Protein AF-A0A075GB33-F1 (afdb_monomer_lite)

Foldseek 3Di:
DDPDPDDDPVNVVVVVVVVVVVCVVVVAPDPVCVVPVAHPVLVVLLVQLVVQLVVQCVVPVQKDAQVSSCVSCVVVVHDSVSSVVSVVVCVVVQQWDAPDPRMIGGDD

pLDDT: mean 90.35, std 6.29, range [57.22, 97.31]

Radius of gyration: 21.16 Å; chains: 1; bounding box: 48×26×61 Å

Sequence (108 aa):
MHLREVATVDDADVALAVFRHWREESGIEDESELYSGVSARVRNANAVVRQFVRDICAERDGKANLDEIYSRAASTNIPETTVDEVLSRMRMSGELFSPTNDVYSFAR

Secondary structure (DSSP, 8-state):
----SS--HHHHHHHHHHHHHHHHHTT--SHHHHHHS--HHHHHHHHHHHHHHHHHHHHTTT-EEHHHHHHHHHHTT--HHHHHHHHHHHHHTTSEEEEETTEEEE--

InterPro domains:
  IPR036388 Winged helix-like DNA-binding domain superfamily [G3DSA:1.10.10.10] (22-105)

Organism: NCBI:txid1457842

Structure (mmCIF, N/CA/C/O backbone):
data_AF-A0A075GB33-F1
#
_entry.id   AF-A0A075GB33-F1
#
loop_
_atom_site.group_PDB
_atom_site.id
_atom_site.type_symbol
_atom_site.label_atom_id
_atom_site.label_alt_id
_atom_site.label_comp_id
_atom_site.label_asym_id
_atom_site.label_entity_id
_atom_site.label_seq_id
_atom_site.pdbx_PDB_ins_code
_atom_site.Cartn_x
_atom_site.Cartn_y
_atom_site.Cartn_z
_atom_site.occupancy
_atom_site.B_iso_or_equiv
_atom_site.auth_seq_id
_atom_site.auth_comp_id
_atom_site.auth_asym_id
_atom_site.auth_atom_id
_atom_site.pdbx_PDB_model_num
ATOM 1 N N . MET A 1 1 ? 26.415 -2.398 -30.407 1.00 57.22 1 MET A N 1
ATOM 2 C CA . MET A 1 1 ? 25.604 -1.483 -31.238 1.00 57.22 1 MET A CA 1
ATOM 3 C C . MET A 1 1 ? 26.324 -1.272 -32.553 1.00 57.22 1 MET A C 1
ATOM 5 O O . MET A 1 1 ? 27.482 -0.878 -32.528 1.00 57.22 1 MET A O 1
ATOM 9 N N . HIS A 1 2 ? 25.680 -1.586 -33.673 1.00 65.50 2 HIS A N 1
ATOM 10 C CA . HIS A 1 2 ? 26.216 -1.312 -35.006 1.00 65.50 2 HIS A CA 1
ATOM 11 C C . HIS A 1 2 ? 25.482 -0.092 -35.564 1.00 65.50 2 HIS A C 1
ATOM 13 O O . HIS A 1 2 ? 24.269 0.005 -35.401 1.00 65.50 2 HIS A O 1
ATOM 19 N N . LEU A 1 3 ? 26.202 0.841 -36.190 1.00 70.69 3 LEU A N 1
ATOM 20 C CA . LEU A 1 3 ? 25.623 2.043 -36.800 1.00 70.69 3 LEU A CA 1
ATOM 21 C C . LEU A 1 3 ? 24.922 1.677 -38.117 1.00 70.69 3 LEU A C 1
ATOM 23 O O . LEU A 1 3 ? 25.449 1.913 -39.201 1.00 70.69 3 LEU A O 1
ATOM 27 N N . ARG A 1 4 ? 23.763 1.026 -38.012 1.00 80.94 4 ARG A N 1
ATOM 28 C CA . ARG A 1 4 ? 22.896 0.703 -39.148 1.00 80.94 4 ARG A CA 1
ATOM 29 C C . ARG A 1 4 ? 21.909 1.846 -39.370 1.00 80.94 4 ARG A C 1
ATOM 31 O O . ARG A 1 4 ? 21.400 2.412 -38.410 1.00 80.94 4 ARG A O 1
ATOM 38 N N . GLU A 1 5 ? 21.641 2.168 -40.632 1.00 84.50 5 GLU A N 1
ATOM 39 C CA . GLU A 1 5 ? 20.689 3.222 -41.017 1.00 84.50 5 GLU A CA 1
ATOM 40 C C . GLU A 1 5 ? 19.225 2.790 -40.812 1.00 84.50 5 GLU A C 1
ATOM 42 O O . GLU A 1 5 ? 18.371 3.612 -40.490 1.00 84.50 5 GLU A O 1
ATOM 47 N N . VAL A 1 6 ? 18.942 1.488 -40.941 1.00 89.38 6 VAL A N 1
ATOM 48 C CA . VAL A 1 6 ? 17.612 0.894 -40.745 1.00 89.38 6 VAL A CA 1
ATOM 49 C C . VAL A 1 6 ? 17.680 -0.133 -39.617 1.00 89.38 6 VAL A C 1
ATOM 51 O O . VAL A 1 6 ? 18.530 -1.024 -39.647 1.00 89.38 6 VAL A O 1
ATOM 54 N N . ALA A 1 7 ? 16.783 -0.009 -38.637 1.00 87.94 7 ALA A N 1
ATOM 55 C CA . ALA A 1 7 ? 16.666 -0.947 -37.523 1.00 87.94 7 ALA A CA 1
ATOM 56 C C . ALA A 1 7 ? 16.042 -2.277 -37.973 1.00 87.94 7 ALA A C 1
ATOM 58 O O . ALA A 1 7 ? 15.083 -2.288 -38.751 1.00 87.94 7 ALA A O 1
ATOM 59 N N . THR A 1 8 ? 16.568 -3.394 -37.469 1.00 90.75 8 THR A N 1
ATOM 60 C CA . THR A 1 8 ? 16.037 -4.740 -37.737 1.00 90.75 8 THR A CA 1
ATOM 61 C C . THR A 1 8 ? 15.242 -5.295 -36.552 1.00 90.75 8 THR A C 1
ATOM 63 O O . THR A 1 8 ? 15.245 -4.732 -35.459 1.00 90.75 8 THR A O 1
ATOM 66 N N . VAL A 1 9 ? 14.562 -6.429 -36.760 1.00 91.69 9 VAL A N 1
ATOM 67 C CA . VAL A 1 9 ? 13.890 -7.173 -35.676 1.00 91.69 9 VAL A CA 1
ATOM 68 C C . VAL A 1 9 ? 14.895 -7.576 -34.590 1.00 91.69 9 VAL A C 1
ATOM 70 O O . VAL A 1 9 ? 14.619 -7.380 -33.412 1.00 91.69 9 VAL A O 1
ATOM 73 N N . ASP A 1 10 ? 16.098 -8.009 -34.979 1.00 89.62 10 ASP A N 1
ATOM 74 C CA . ASP A 1 10 ? 17.164 -8.355 -34.029 1.00 89.62 10 ASP A CA 1
ATOM 75 C C . ASP A 1 10 ? 17.568 -7.164 -33.143 1.00 89.62 10 ASP A C 1
ATOM 77 O O . ASP A 1 10 ? 17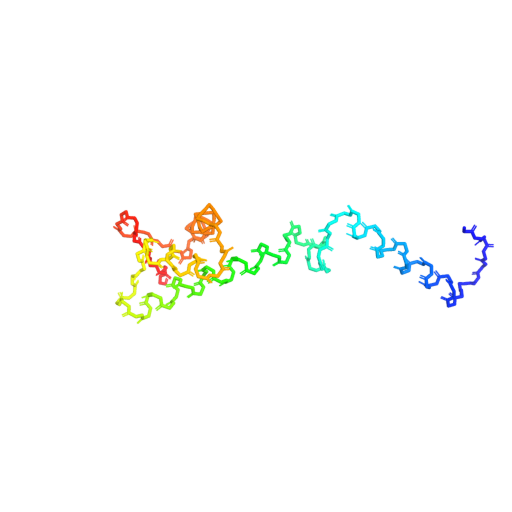.855 -7.333 -31.959 1.00 89.62 10 ASP A O 1
ATOM 81 N N . ASP A 1 11 ? 17.583 -5.942 -33.693 1.00 88.69 11 ASP A N 1
ATOM 82 C CA . ASP A 1 11 ? 17.881 -4.737 -32.911 1.00 88.69 11 ASP A CA 1
ATOM 83 C C . ASP A 1 11 ? 16.783 -4.474 -31.859 1.00 88.69 11 ASP A C 1
ATOM 85 O O . ASP A 1 11 ? 17.088 -4.048 -30.741 1.00 88.69 11 ASP A O 1
ATOM 89 N N . ALA A 1 12 ? 15.520 -4.779 -32.182 1.00 90.38 12 ALA A N 1
ATOM 90 C CA . ALA A 1 12 ? 14.402 -4.691 -31.242 1.00 90.38 12 ALA A CA 1
ATOM 91 C C . ALA A 1 12 ? 14.487 -5.759 -30.138 1.00 90.38 12 ALA A C 1
ATOM 93 O O . ALA A 1 12 ? 14.263 -5.444 -28.967 1.00 90.38 12 ALA A O 1
ATOM 94 N N . ASP A 1 13 ? 14.873 -6.991 -30.479 1.00 93.06 13 ASP A N 1
ATOM 95 C CA . ASP A 1 13 ? 15.058 -8.075 -29.507 1.00 93.06 13 ASP A CA 1
ATOM 96 C C . ASP A 1 13 ? 16.194 -7.767 -28.525 1.00 93.06 13 ASP A C 1
ATOM 98 O O . ASP A 1 13 ? 16.047 -7.944 -27.312 1.00 93.06 13 ASP A O 1
ATOM 102 N N . VAL A 1 14 ? 17.311 -7.227 -29.024 1.00 90.94 14 VAL A N 1
ATOM 103 C CA . VAL A 1 14 ? 18.421 -6.770 -28.178 1.00 90.94 14 VAL A CA 1
ATOM 104 C C . VAL A 1 14 ? 17.978 -5.621 -27.271 1.00 90.94 14 VAL A C 1
ATOM 106 O O . VAL A 1 14 ? 18.284 -5.640 -26.079 1.00 90.94 14 VAL A O 1
ATOM 109 N N . ALA A 1 15 ? 17.230 -4.643 -27.789 1.00 90.75 15 ALA A N 1
ATOM 110 C CA . ALA A 1 15 ? 16.708 -3.543 -26.977 1.00 90.75 15 ALA A CA 1
ATOM 111 C C . ALA A 1 15 ? 15.768 -4.044 -25.865 1.00 90.75 15 ALA A C 1
ATOM 113 O O . ALA A 1 15 ? 15.875 -3.600 -24.719 1.00 90.75 15 ALA A O 1
ATOM 114 N N . LEU A 1 16 ? 14.895 -5.010 -26.169 1.00 91.38 16 LEU A N 1
ATOM 115 C CA . LEU A 1 16 ? 14.003 -5.625 -25.187 1.00 91.38 16 LEU A CA 1
ATOM 116 C C . LEU A 1 16 ? 14.781 -6.406 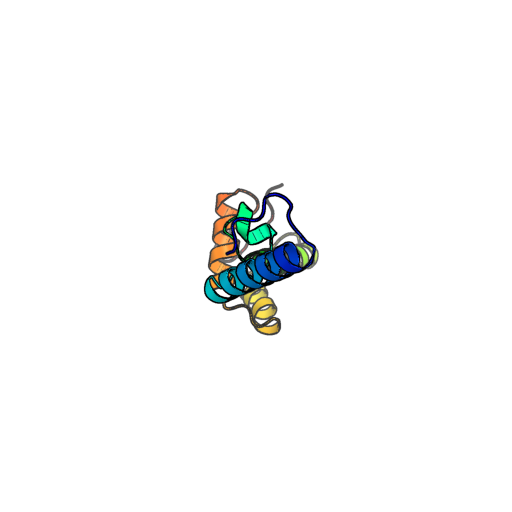-24.122 1.00 91.38 16 LEU A C 1
ATOM 118 O O . LEU A 1 16 ? 14.443 -6.327 -22.941 1.00 91.38 16 LEU A O 1
ATOM 122 N N . ALA A 1 17 ? 15.829 -7.132 -24.516 1.00 92.56 17 ALA A N 1
ATOM 123 C CA . ALA A 1 17 ? 16.697 -7.852 -23.591 1.00 92.56 17 ALA A CA 1
ATOM 124 C C . ALA A 1 17 ? 17.427 -6.897 -22.633 1.00 92.56 17 ALA A C 1
ATOM 126 O O . ALA A 1 17 ? 17.403 -7.115 -21.422 1.00 92.56 17 ALA A O 1
ATOM 127 N N . VAL A 1 18 ? 17.998 -5.803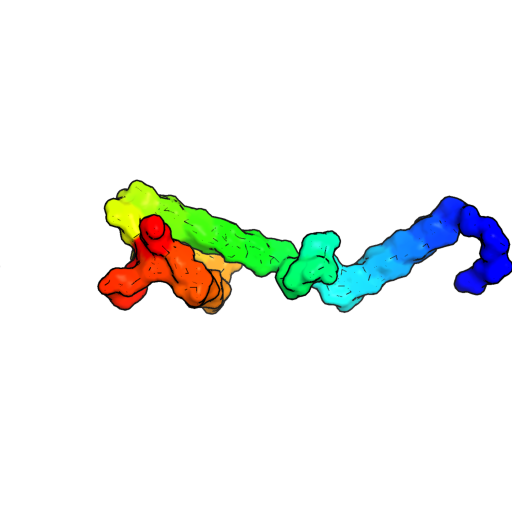 -23.150 1.00 92.56 18 VAL A N 1
ATOM 128 C CA . VAL A 1 18 ? 18.641 -4.757 -22.333 1.00 92.56 18 VAL A CA 1
ATOM 129 C C . VAL A 1 18 ? 17.642 -4.137 -21.357 1.00 92.56 18 VAL A C 1
ATOM 131 O O . VAL A 1 18 ? 17.947 -3.985 -20.177 1.00 92.56 18 VAL A O 1
ATOM 134 N N . PHE A 1 19 ? 16.431 -3.824 -21.821 1.00 88.88 19 PHE A N 1
ATOM 135 C CA . PHE A 1 19 ? 15.399 -3.237 -20.971 1.00 88.88 19 PHE A CA 1
ATOM 136 C C . PHE A 1 19 ? 14.939 -4.184 -19.858 1.00 88.88 19 PHE A C 1
ATOM 138 O O . PHE A 1 19 ? 14.767 -3.751 -18.720 1.00 88.88 19 PHE A O 1
ATOM 145 N N . ARG A 1 20 ? 14.763 -5.479 -20.156 1.00 88.19 20 ARG A N 1
ATOM 146 C CA . ARG A 1 20 ? 14.425 -6.498 -19.148 1.00 88.19 20 ARG A CA 1
ATOM 147 C C . ARG A 1 20 ? 15.533 -6.653 -18.113 1.00 88.19 20 ARG A C 1
ATOM 149 O O . ARG A 1 20 ? 15.230 -6.683 -16.928 1.00 88.19 20 ARG A O 1
ATOM 156 N N . HIS A 1 21 ? 16.785 -6.695 -18.558 1.00 91.50 21 HIS A N 1
ATOM 157 C CA . HIS A 1 21 ? 17.933 -6.823 -17.668 1.00 91.50 21 HIS A CA 1
ATOM 158 C C . HIS A 1 21 ? 18.049 -5.630 -16.714 1.00 91.50 21 HIS A C 1
ATOM 160 O O . HIS A 1 21 ? 18.085 -5.819 -15.504 1.00 91.50 21 HIS A O 1
ATOM 166 N N . TRP A 1 22 ? 17.988 -4.402 -17.237 1.00 92.06 22 TRP A N 1
ATOM 167 C CA . TRP A 1 22 ? 17.996 -3.196 -16.405 1.00 92.06 22 TRP A CA 1
ATOM 168 C C . TRP A 1 22 ? 16.834 -3.168 -15.403 1.00 92.06 22 TRP A C 1
ATOM 170 O O . TRP A 1 22 ? 17.006 -2.752 -14.258 1.00 92.06 22 TRP A O 1
ATOM 180 N N . ARG A 1 23 ? 15.645 -3.622 -15.821 1.00 88.69 23 ARG A N 1
ATOM 181 C CA . ARG A 1 23 ? 14.462 -3.689 -14.956 1.00 88.69 23 ARG A CA 1
ATOM 182 C C . ARG A 1 23 ? 14.667 -4.656 -13.789 1.00 88.69 23 ARG A C 1
ATOM 184 O O . ARG A 1 23 ? 14.329 -4.315 -12.660 1.00 88.69 23 ARG A O 1
ATOM 191 N N . GLU A 1 24 ? 15.230 -5.828 -14.066 1.00 87.44 24 GLU A N 1
ATOM 192 C CA . GLU A 1 24 ? 15.553 -6.840 -13.060 1.00 87.44 24 GLU A CA 1
ATOM 193 C C . GLU A 1 24 ? 16.637 -6.345 -12.092 1.00 87.44 24 GLU A C 1
ATOM 195 O O . GLU A 1 24 ? 16.449 -6.425 -10.881 1.00 87.44 24 GLU A O 1
ATOM 200 N N . GLU A 1 25 ? 17.716 -5.739 -12.602 1.00 89.00 25 GLU A N 1
ATOM 201 C CA . GLU A 1 25 ? 18.771 -5.133 -11.773 1.00 89.00 25 GLU A CA 1
ATOM 202 C C . GLU A 1 25 ? 18.249 -3.993 -10.891 1.00 89.00 25 GLU A C 1
ATOM 204 O O . GLU A 1 25 ? 18.703 -3.810 -9.762 1.00 89.00 25 GLU A O 1
ATOM 209 N N . SER A 1 26 ? 17.276 -3.235 -11.396 1.00 85.06 26 SER A N 1
ATOM 210 C CA . SER A 1 26 ? 16.639 -2.136 -10.669 1.00 85.06 26 SER A CA 1
ATOM 211 C C . SER A 1 26 ? 15.541 -2.607 -9.708 1.00 85.06 26 SER A C 1
ATOM 213 O O . SER A 1 26 ? 14.982 -1.783 -8.988 1.00 85.06 26 SER A O 1
ATOM 215 N N . GLY A 1 27 ? 15.213 -3.906 -9.690 1.00 82.88 27 GLY A N 1
ATOM 216 C CA . GLY A 1 27 ? 14.174 -4.478 -8.831 1.00 82.88 27 GLY A CA 1
ATOM 217 C C . GLY A 1 27 ? 12.750 -4.014 -9.156 1.00 82.88 27 GLY A C 1
ATOM 218 O O . GLY A 1 27 ? 11.900 -4.029 -8.273 1.00 82.88 27 GLY A O 1
ATOM 219 N N . ILE A 1 28 ? 12.490 -3.583 -10.394 1.00 86.25 28 ILE A N 1
ATOM 220 C CA . ILE A 1 28 ? 11.197 -3.024 -10.812 1.00 86.25 28 ILE A CA 1
ATOM 221 C C . ILE A 1 28 ? 10.263 -4.164 -11.227 1.00 86.25 28 ILE A C 1
ATOM 223 O O . ILE A 1 28 ? 10.538 -4.894 -12.182 1.00 86.25 28 ILE A O 1
ATOM 227 N N . GLU A 1 29 ? 9.134 -4.306 -10.536 1.00 83.88 29 GLU A N 1
ATOM 228 C CA . GLU A 1 29 ? 8.235 -5.453 -10.705 1.00 83.88 29 GLU A CA 1
ATOM 229 C C . GLU A 1 29 ? 7.307 -5.286 -11.921 1.00 83.88 29 GLU A C 1
ATOM 231 O O . GLU A 1 29 ? 7.012 -6.259 -12.620 1.00 83.88 29 GLU A O 1
ATOM 236 N N . ASP A 1 30 ? 6.866 -4.057 -12.221 1.00 86.00 30 ASP A N 1
ATOM 237 C CA . ASP A 1 30 ? 6.010 -3.773 -13.376 1.00 86.00 30 ASP A CA 1
ATOM 238 C C . ASP A 1 30 ? 6.141 -2.354 -13.952 1.00 86.00 30 ASP A C 1
ATOM 240 O O . ASP A 1 30 ? 6.814 -1.480 -13.417 1.00 86.00 30 ASP A O 1
ATOM 244 N N . GLU A 1 31 ? 5.487 -2.113 -15.092 1.00 83.62 31 GLU A N 1
ATOM 245 C CA . GLU A 1 31 ? 5.537 -0.815 -15.778 1.00 83.62 31 GLU A CA 1
ATOM 246 C C . GLU A 1 31 ? 4.869 0.315 -14.991 1.00 83.62 31 GLU A C 1
ATOM 248 O O . GLU A 1 31 ? 5.262 1.470 -15.122 1.00 83.62 31 GLU A O 1
ATOM 253 N N . SER A 1 32 ? 3.878 0.014 -14.148 1.00 85.25 32 SER A N 1
ATOM 254 C CA . SER A 1 32 ? 3.207 1.051 -13.355 1.00 85.25 32 SER A CA 1
ATOM 255 C C . SER A 1 32 ? 4.139 1.627 -12.290 1.00 85.25 32 SER A C 1
ATOM 257 O O . SER A 1 32 ? 4.031 2.803 -11.931 1.00 85.25 32 SER A O 1
ATOM 259 N N . GLU A 1 33 ? 5.081 0.827 -11.797 1.00 89.38 33 GLU A N 1
ATOM 260 C CA . GLU A 1 33 ? 6.135 1.277 -10.890 1.00 89.38 33 GLU A CA 1
ATOM 261 C C . GLU A 1 33 ? 7.080 2.297 -11.547 1.00 89.38 33 GLU A C 1
ATOM 263 O O . GLU A 1 33 ? 7.466 3.253 -10.880 1.00 89.38 33 GLU A O 1
ATOM 268 N N . LEU A 1 34 ? 7.352 2.198 -12.857 1.00 84.69 34 LEU A N 1
ATOM 269 C CA . LEU A 1 34 ? 8.200 3.164 -13.581 1.00 84.69 34 LEU A CA 1
ATOM 270 C C . LEU A 1 34 ? 7.656 4.596 -13.523 1.00 84.69 34 LEU A C 1
ATOM 272 O O . LEU A 1 34 ? 8.425 5.554 -13.490 1.00 84.69 34 LEU A O 1
ATOM 276 N N . TYR A 1 35 ? 6.331 4.740 -13.524 1.00 85.75 35 TYR A N 1
ATOM 277 C CA . TYR A 1 35 ? 5.669 6.043 -13.503 1.00 85.75 35 TYR A CA 1
ATOM 278 C C . TYR A 1 35 ? 5.305 6.500 -12.091 1.00 85.75 35 TYR A C 1
ATOM 280 O O . TYR A 1 35 ? 5.366 7.691 -11.795 1.00 85.75 35 TYR A O 1
ATOM 288 N N . SER A 1 36 ? 4.892 5.571 -11.225 1.00 85.50 36 SER A N 1
ATOM 289 C CA . SER A 1 36 ? 4.403 5.895 -9.879 1.00 85.50 36 SER A CA 1
ATOM 290 C C . SER A 1 36 ? 5.494 5.916 -8.810 1.00 85.50 36 SER A C 1
ATOM 292 O O . SER A 1 36 ? 5.287 6.517 -7.758 1.00 85.50 36 SER A O 1
ATOM 294 N N . GLY A 1 37 ? 6.623 5.239 -9.041 1.00 84.81 37 GLY A N 1
ATOM 295 C CA . GLY A 1 37 ? 7.665 5.011 -8.038 1.00 84.81 37 GLY A CA 1
ATOM 296 C C . GLY A 1 37 ? 7.238 4.098 -6.882 1.00 84.81 37 GLY A C 1
ATOM 297 O O . GLY A 1 37 ? 7.944 4.004 -5.883 1.00 84.81 37 GLY A O 1
ATOM 298 N N . VAL A 1 38 ? 6.072 3.451 -6.978 1.00 85.56 38 VAL A N 1
ATOM 299 C CA . VAL A 1 38 ? 5.543 2.552 -5.945 1.00 85.56 38 VAL A CA 1
ATOM 300 C C . VAL A 1 38 ? 5.523 1.139 -6.500 1.00 85.56 38 VAL A C 1
ATOM 302 O O . VAL A 1 38 ? 4.869 0.912 -7.516 1.00 85.56 38 VAL A O 1
ATOM 305 N N . SER A 1 39 ? 6.165 0.190 -5.820 1.00 87.00 39 SER A N 1
ATOM 306 C CA . SER A 1 39 ? 6.217 -1.202 -6.279 1.00 87.00 39 SER A CA 1
ATOM 307 C C . SER A 1 39 ? 4.861 -1.898 -6.280 1.00 87.00 39 SER A C 1
ATOM 309 O O . SER A 1 39 ? 3.943 -1.536 -5.528 1.00 87.00 39 SER A O 1
ATOM 311 N N . ALA A 1 40 ? 4.723 -2.923 -7.124 1.00 87.44 40 ALA A N 1
ATOM 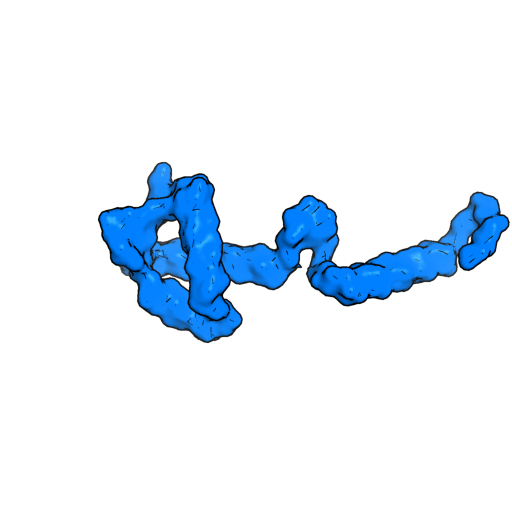312 C CA . ALA A 1 40 ? 3.491 -3.699 -7.229 1.00 87.44 40 ALA A CA 1
ATOM 313 C C . ALA A 1 40 ? 3.127 -4.338 -5.883 1.00 87.44 40 ALA A C 1
ATOM 315 O O . ALA A 1 40 ? 1.971 -4.263 -5.453 1.00 87.44 40 ALA A O 1
ATOM 316 N N . ARG A 1 41 ? 4.127 -4.861 -5.164 1.00 86.56 41 ARG A N 1
ATOM 317 C CA . ARG A 1 41 ? 3.989 -5.360 -3.792 1.00 86.56 41 ARG A CA 1
ATOM 318 C C . ARG A 1 41 ? 3.397 -4.327 -2.829 1.00 86.56 41 ARG A C 1
ATOM 320 O O . ARG A 1 41 ? 2.458 -4.651 -2.102 1.00 86.56 41 ARG A O 1
ATOM 327 N N . VAL A 1 42 ? 3.903 -3.090 -2.820 1.00 87.38 42 VAL A N 1
ATOM 328 C CA . VAL A 1 42 ? 3.389 -2.031 -1.928 1.00 87.38 42 VAL A CA 1
ATOM 329 C C . VAL A 1 42 ? 1.959 -1.651 -2.308 1.00 87.38 42 VAL A C 1
ATOM 331 O O . VAL A 1 42 ? 1.105 -1.511 -1.431 1.00 87.38 42 VAL A O 1
ATOM 334 N N . ARG A 1 43 ? 1.654 -1.535 -3.607 1.00 90.12 43 ARG A N 1
ATOM 335 C CA . ARG A 1 43 ? 0.282 -1.256 -4.066 1.00 90.12 43 ARG A CA 1
ATOM 336 C C . ARG A 1 43 ? -0.687 -2.366 -3.665 1.00 90.12 43 ARG A C 1
ATOM 338 O O . ARG A 1 43 ? -1.797 -2.067 -3.228 1.00 90.12 43 ARG A O 1
ATOM 345 N N . ASN A 1 44 ? -0.263 -3.624 -3.774 1.00 91.25 44 ASN A N 1
ATOM 346 C CA . ASN A 1 44 ? -1.052 -4.774 -3.348 1.00 91.25 44 ASN A CA 1
ATOM 347 C C . ASN A 1 44 ? -1.321 -4.730 -1.837 1.00 91.25 44 ASN A C 1
ATOM 349 O O . ASN A 1 44 ? -2.482 -4.760 -1.434 1.00 91.25 44 ASN A O 1
ATOM 353 N N . ALA A 1 45 ? -0.284 -4.541 -1.015 1.00 90.38 45 ALA A N 1
ATOM 354 C CA . ALA A 1 45 ? -0.434 -4.436 0.436 1.00 90.38 45 ALA A CA 1
ATOM 355 C C . ALA A 1 45 ? -1.398 -3.303 0.835 1.00 90.38 45 ALA A C 1
ATOM 357 O O . ALA A 1 45 ? -2.289 -3.511 1.657 1.00 90.38 45 ALA A O 1
ATOM 358 N N . ASN A 1 46 ? -1.292 -2.131 0.194 1.00 91.88 46 ASN A N 1
ATOM 359 C CA . ASN A 1 46 ? -2.219 -1.017 0.411 1.00 91.88 46 ASN A CA 1
ATOM 360 C C . ASN A 1 46 ? -3.677 -1.407 0.114 1.00 91.88 46 ASN A C 1
ATOM 362 O O . ASN A 1 46 ? -4.580 -1.062 0.879 1.00 91.88 46 ASN A O 1
ATOM 366 N N . ALA A 1 47 ? -3.916 -2.091 -1.009 1.00 94.19 47 ALA A N 1
ATOM 367 C CA . ALA A 1 47 ? -5.252 -2.507 -1.422 1.00 94.19 47 ALA A CA 1
ATOM 368 C C . ALA A 1 47 ? -5.839 -3.554 -0.465 1.00 94.19 47 ALA A C 1
ATOM 370 O O . ALA A 1 47 ? -6.997 -3.438 -0.065 1.00 94.19 47 ALA A O 1
ATOM 371 N N . VAL A 1 48 ? -5.029 -4.532 -0.057 1.00 95.88 48 VAL A N 1
ATOM 372 C CA . VAL A 1 48 ? -5.435 -5.616 0.844 1.00 95.88 48 VAL A CA 1
ATOM 373 C C . VAL A 1 48 ? -5.758 -5.083 2.242 1.00 95.88 48 VAL A C 1
ATOM 375 O O . VAL A 1 48 ? -6.839 -5.355 2.758 1.00 95.88 48 VAL A O 1
ATOM 378 N N . VAL A 1 49 ? -4.897 -4.244 2.829 1.00 95.75 49 VAL A N 1
ATOM 379 C CA . VAL A 1 49 ? -5.161 -3.642 4.150 1.00 95.75 49 VAL A CA 1
ATOM 380 C C . VAL A 1 49 ? -6.412 -2.763 4.114 1.00 95.75 49 VAL A C 1
ATOM 382 O O . VAL A 1 49 ? -7.258 -2.853 5.003 1.00 95.75 49 VAL A O 1
ATOM 385 N N . ARG A 1 50 ? -6.593 -1.962 3.057 1.00 95.56 50 ARG A N 1
ATOM 386 C CA . ARG A 1 50 ? -7.822 -1.177 2.862 1.00 95.56 50 ARG A CA 1
ATOM 387 C C . ARG A 1 50 ? -9.062 -2.069 2.808 1.00 95.56 50 ARG A C 1
ATOM 389 O O . ARG A 1 50 ? -10.099 -1.685 3.351 1.00 95.56 50 ARG A O 1
ATOM 396 N N . GLN A 1 51 ? -8.966 -3.228 2.160 1.00 96.06 51 GLN A N 1
ATOM 397 C CA . GLN A 1 51 ? -10.065 -4.183 2.094 1.00 96.06 51 GLN A CA 1
ATOM 398 C C . GLN A 1 51 ? -10.388 -4.758 3.475 1.00 96.06 51 GLN A C 1
ATOM 400 O O . GLN A 1 51 ? -11.555 -4.757 3.851 1.00 96.06 51 GLN A O 1
ATOM 405 N N . PHE A 1 52 ? -9.385 -5.119 4.282 1.00 95.94 52 PHE A N 1
ATOM 406 C CA . PHE A 1 52 ? -9.622 -5.574 5.656 1.00 95.94 52 PHE A CA 1
ATOM 407 C C . PHE A 1 52 ? -10.378 -4.544 6.487 1.00 95.94 52 PHE A C 1
ATOM 409 O O . PHE A 1 52 ? -11.354 -4.892 7.145 1.00 95.94 52 PHE A O 1
ATOM 416 N N . VAL A 1 53 ? -9.981 -3.269 6.422 1.00 95.56 53 VAL A N 1
ATOM 417 C CA . VAL A 1 53 ? -10.689 -2.201 7.144 1.00 95.56 53 VAL A CA 1
ATOM 418 C C . VAL A 1 53 ? -12.140 -2.090 6.669 1.00 95.56 53 VAL A C 1
ATOM 420 O O . VAL A 1 53 ? -13.035 -1.913 7.491 1.00 95.56 53 VAL A O 1
ATOM 423 N N . ARG A 1 54 ? -12.404 -2.214 5.360 1.00 95.25 54 ARG A N 1
ATOM 424 C CA . ARG A 1 54 ? -13.777 -2.199 4.821 1.00 95.25 54 ARG A CA 1
ATOM 425 C C . ARG A 1 54 ? -14.605 -3.370 5.317 1.00 95.25 54 ARG A C 1
ATOM 427 O O . ARG A 1 54 ? -15.729 -3.144 5.754 1.00 95.25 54 ARG A O 1
ATOM 434 N N . ASP A 1 55 ? -14.054 -4.574 5.262 1.00 95.38 55 ASP A N 1
ATOM 435 C CA . ASP A 1 55 ? -14.757 -5.789 5.662 1.00 95.38 55 ASP A CA 1
ATOM 436 C C . ASP A 1 55 ? -15.098 -5.740 7.154 1.00 95.38 55 ASP A C 1
ATOM 438 O O . ASP A 1 55 ? -16.258 -5.895 7.525 1.00 95.38 55 ASP A O 1
ATOM 442 N N . ILE A 1 56 ? -14.132 -5.384 8.008 1.00 95.31 56 ILE A N 1
ATOM 443 C CA . ILE A 1 56 ? -14.366 -5.257 9.453 1.00 95.31 56 ILE A CA 1
ATOM 444 C C . ILE A 1 56 ? -15.409 -4.166 9.739 1.00 95.31 56 ILE A C 1
ATOM 446 O O . ILE A 1 56 ? -16.333 -4.386 10.520 1.00 95.31 56 ILE A O 1
ATOM 450 N N . CYS A 1 57 ? -15.319 -3.005 9.080 1.00 93.31 57 CYS A N 1
ATOM 451 C CA . CYS A 1 57 ? -16.322 -1.948 9.223 1.00 93.31 57 CYS A CA 1
ATOM 452 C C . CYS A 1 57 ? -17.724 -2.412 8.792 1.00 93.31 57 CYS A C 1
ATOM 454 O O . CYS A 1 57 ? -18.705 -2.055 9.442 1.00 93.31 57 CYS A O 1
ATOM 456 N N . ALA A 1 58 ? -17.836 -3.195 7.716 1.00 93.69 58 ALA A N 1
ATOM 457 C CA . ALA A 1 58 ? -19.111 -3.748 7.262 1.00 93.69 58 ALA A CA 1
ATOM 458 C C . ALA A 1 58 ? -19.677 -4.780 8.252 1.00 93.69 58 ALA A C 1
ATOM 460 O O . ALA A 1 58 ? -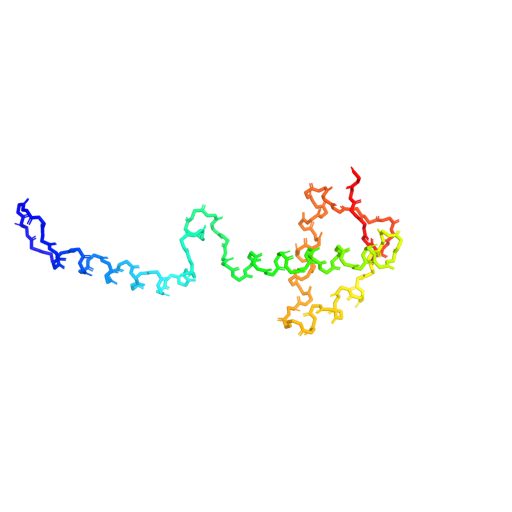20.889 -4.850 8.447 1.00 93.69 58 ALA A O 1
ATOM 461 N N . GLU A 1 59 ? -18.806 -5.549 8.904 1.00 92.88 59 GLU A N 1
ATOM 462 C CA . GLU A 1 59 ? -19.171 -6.549 9.908 1.00 92.88 59 GLU A CA 1
ATOM 463 C C . GLU A 1 59 ? -19.522 -5.930 11.276 1.00 92.88 59 GLU A C 1
ATOM 465 O O . GLU A 1 59 ? -20.333 -6.493 12.016 1.00 92.88 59 GLU A O 1
ATOM 470 N N . ARG A 1 60 ? -18.938 -4.776 11.634 1.00 82.94 60 ARG A N 1
ATOM 471 C CA . ARG A 1 60 ? -19.044 -4.176 12.977 1.00 82.94 60 ARG A CA 1
ATOM 472 C C . ARG A 1 60 ? -19.419 -2.697 12.971 1.00 82.94 60 ARG A C 1
ATOM 474 O O . ARG A 1 60 ? -18.622 -1.846 13.356 1.00 82.94 60 ARG A O 1
ATOM 481 N N . ASP A 1 61 ? -20.663 -2.395 12.601 1.00 87.38 61 ASP A N 1
ATOM 482 C CA . ASP A 1 61 ? -21.286 -1.066 12.779 1.00 87.38 61 ASP A CA 1
ATOM 483 C C . ASP A 1 61 ? -20.394 0.113 12.321 1.00 87.38 61 ASP A C 1
ATOM 485 O O . ASP A 1 61 ? -20.305 1.164 12.958 1.00 87.38 61 ASP A O 1
ATOM 489 N N . GLY A 1 62 ? -19.654 -0.083 11.225 1.00 91.12 62 GLY A N 1
ATOM 490 C CA . GLY A 1 62 ? -18.772 0.922 10.637 1.00 91.12 62 GLY A CA 1
ATOM 491 C C . GLY A 1 62 ? -17.442 1.149 11.361 1.00 91.12 62 GLY A C 1
ATOM 492 O O . GLY A 1 62 ? -16.812 2.177 11.107 1.00 91.12 62 GLY A O 1
ATOM 493 N N . LYS A 1 63 ? -17.007 0.252 12.255 1.00 93.50 63 LYS A N 1
ATOM 494 C CA . LYS A 1 63 ? -15.772 0.398 13.043 1.00 93.50 63 LYS A CA 1
ATOM 495 C C . LYS A 1 63 ? -14.845 -0.803 12.883 1.00 93.50 63 LYS A C 1
ATOM 497 O O . LYS A 1 63 ? -15.269 -1.943 13.033 1.00 93.50 63 LYS A O 1
ATOM 502 N N . ALA A 1 64 ? -13.564 -0.528 12.664 1.00 95.81 64 ALA A N 1
ATOM 503 C CA . ALA A 1 64 ? -12.507 -1.525 12.576 1.00 95.81 64 ALA A CA 1
ATOM 504 C C . ALA A 1 64 ? -11.484 -1.357 13.704 1.00 95.81 64 ALA A C 1
ATOM 506 O O . ALA A 1 64 ? -10.879 -0.294 13.836 1.00 95.81 64 ALA A O 1
ATOM 507 N N . ASN A 1 65 ? -11.284 -2.413 14.498 1.00 95.62 65 ASN A N 1
ATOM 508 C CA . ASN A 1 65 ? -10.291 -2.447 15.575 1.00 95.62 65 ASN A CA 1
ATOM 509 C C . ASN A 1 65 ? -8.915 -2.857 15.036 1.00 95.62 65 ASN A C 1
ATOM 511 O O . ASN A 1 65 ? -8.824 -3.774 14.217 1.00 95.62 65 ASN A O 1
ATOM 515 N N . LEU A 1 66 ? -7.852 -2.230 15.542 1.00 95.81 66 LEU A N 1
ATOM 516 C CA . LEU A 1 66 ? -6.470 -2.471 15.122 1.00 95.81 66 LEU A CA 1
ATOM 517 C C . LEU A 1 66 ? -6.050 -3.939 15.282 1.00 95.81 66 LEU A C 1
ATOM 519 O O . LEU A 1 66 ? -5.544 -4.527 14.330 1.00 95.81 66 LEU A O 1
ATOM 523 N N . ASP A 1 67 ? -6.357 -4.558 16.424 1.00 95.69 67 ASP A N 1
ATOM 524 C CA . ASP A 1 67 ? -6.045 -5.972 16.693 1.00 95.69 67 ASP A CA 1
ATOM 525 C C . ASP A 1 67 ? -6.654 -6.921 15.649 1.00 95.69 67 ASP A C 1
ATOM 527 O O . ASP A 1 67 ? -6.054 -7.927 15.258 1.00 95.69 67 ASP A O 1
ATOM 531 N N . GLU A 1 68 ? -7.857 -6.602 15.164 1.00 95.12 68 GLU A N 1
ATOM 532 C CA . GLU A 1 68 ? -8.540 -7.405 14.151 1.00 95.12 68 GLU A CA 1
ATOM 533 C C . GLU A 1 68 ? -7.918 -7.189 12.765 1.00 95.12 68 GLU A C 1
ATOM 535 O O . GLU A 1 68 ? -7.742 -8.149 12.009 1.00 95.12 68 GLU A O 1
ATOM 540 N N . ILE A 1 69 ? -7.512 -5.953 12.452 1.00 96.25 69 ILE A N 1
ATOM 541 C CA . ILE A 1 69 ? -6.775 -5.636 11.223 1.00 96.25 69 ILE A CA 1
ATOM 542 C C . ILE A 1 69 ? -5.437 -6.388 11.206 1.00 96.25 69 ILE A C 1
ATOM 544 O O . ILE A 1 69 ? -5.120 -7.021 10.198 1.00 96.25 69 ILE A O 1
ATOM 548 N N . TYR A 1 70 ? -4.686 -6.394 12.312 1.00 97.31 70 TYR A N 1
ATOM 549 C CA . TYR A 1 70 ? -3.444 -7.163 12.433 1.00 97.31 70 TYR A CA 1
ATOM 550 C C . TYR A 1 70 ? -3.669 -8.662 12.293 1.00 97.31 70 TYR A C 1
ATOM 552 O O . TYR A 1 70 ? -2.949 -9.326 11.548 1.00 97.31 70 TYR A O 1
ATOM 560 N N . SER A 1 71 ? -4.710 -9.193 12.933 1.00 95.88 71 SER A N 1
ATOM 561 C CA . SER A 1 71 ? -5.052 -10.614 12.837 1.00 95.88 71 SER A CA 1
ATOM 562 C C . SER A 1 71 ? -5.332 -11.036 11.387 1.00 95.88 71 SER A C 1
ATOM 564 O O . SER A 1 71 ? -4.840 -12.073 10.934 1.00 95.88 71 SER A O 1
ATOM 566 N N . ARG A 1 72 ? -6.065 -10.215 10.617 1.00 94.94 72 ARG A N 1
ATOM 567 C CA . ARG A 1 72 ? -6.295 -10.466 9.181 1.00 94.94 72 ARG A CA 1
ATOM 568 C C . ARG A 1 72 ? -5.013 -10.294 8.363 1.00 94.94 72 ARG A C 1
ATOM 570 O O . ARG A 1 72 ? -4.714 -11.147 7.529 1.00 94.94 72 ARG A O 1
ATOM 577 N N . ALA A 1 73 ? -4.214 -9.265 8.641 1.00 94.62 73 ALA A N 1
ATOM 578 C CA . ALA A 1 73 ? -2.945 -9.017 7.957 1.00 94.62 73 ALA A CA 1
ATOM 579 C C . ALA A 1 73 ? -1.937 -10.164 8.122 1.00 94.62 73 ALA A C 1
ATOM 581 O O . ALA A 1 73 ? -1.332 -10.593 7.131 1.00 94.62 73 ALA A O 1
ATOM 582 N N . ALA A 1 74 ? -1.833 -10.722 9.330 1.00 93.19 74 ALA A N 1
ATOM 583 C CA . ALA A 1 74 ? -0.985 -11.867 9.637 1.00 93.19 74 ALA A CA 1
ATOM 584 C C . ALA A 1 74 ? -1.355 -13.097 8.793 1.00 93.19 74 ALA A C 1
ATOM 586 O O . ALA A 1 74 ? -0.466 -13.778 8.282 1.00 93.19 74 ALA A O 1
ATOM 587 N N . SER A 1 75 ? -2.652 -13.336 8.553 1.00 91.19 75 SER A N 1
ATOM 588 C CA . SER A 1 75 ? -3.115 -14.443 7.699 1.00 91.19 75 SER A CA 1
ATOM 589 C C . SER A 1 75 ? -2.667 -14.319 6.233 1.00 91.19 75 SER A C 1
ATOM 591 O O . SER A 1 75 ? -2.523 -15.323 5.539 1.00 91.19 75 SER A O 1
ATOM 593 N N . THR A 1 76 ? -2.386 -13.095 5.778 1.00 89.69 76 THR A N 1
ATOM 594 C CA . THR A 1 76 ? -1.886 -12.781 4.429 1.00 89.69 76 THR A CA 1
ATOM 595 C C . THR A 1 76 ? -0.394 -12.450 4.384 1.00 89.69 76 THR A C 1
ATOM 597 O O . THR A 1 76 ? 0.102 -11.997 3.353 1.00 89.69 76 THR A O 1
ATOM 600 N N . ASN A 1 77 ? 0.340 -12.683 5.478 1.00 91.19 77 ASN A N 1
ATOM 601 C CA . ASN A 1 77 ? 1.781 -12.435 5.572 1.00 91.19 77 ASN A CA 1
ATOM 602 C C . ASN A 1 77 ? 2.171 -10.959 5.309 1.00 91.19 77 ASN A C 1
ATOM 604 O O . ASN A 1 77 ? 3.229 -10.669 4.740 1.00 91.19 77 ASN A O 1
ATOM 608 N N . ILE A 1 78 ? 1.306 -10.023 5.717 1.00 93.12 78 ILE A N 1
ATOM 609 C CA . ILE A 1 78 ? 1.581 -8.581 5.721 1.00 93.12 78 ILE A CA 1
ATOM 610 C C . ILE A 1 78 ? 2.082 -8.207 7.125 1.00 93.12 78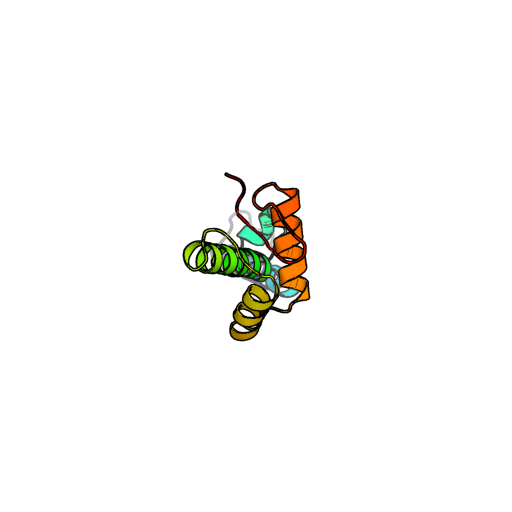 ILE A C 1
ATOM 612 O O . ILE A 1 78 ? 1.385 -8.496 8.098 1.00 93.12 78 ILE A O 1
ATOM 616 N N . PRO A 1 79 ? 3.270 -7.590 7.263 1.00 93.75 79 PRO A N 1
ATOM 617 C CA . PRO A 1 79 ? 3.804 -7.220 8.569 1.00 93.75 79 PRO A CA 1
ATOM 618 C C . PRO A 1 79 ? 3.029 -6.042 9.170 1.00 93.75 79 PRO A C 1
ATOM 620 O O . PRO A 1 79 ? 2.556 -5.162 8.447 1.00 93.75 79 PRO A O 1
ATOM 623 N N . GLU A 1 80 ? 2.955 -5.996 10.500 1.00 94.25 80 GLU A N 1
ATOM 624 C CA . GLU A 1 80 ? 2.245 -4.945 11.247 1.00 94.25 80 GLU A CA 1
ATOM 625 C C . GLU A 1 80 ? 2.753 -3.539 10.898 1.00 94.25 80 GLU A C 1
ATOM 627 O O . GLU A 1 80 ? 1.956 -2.631 10.695 1.00 94.25 80 GLU A O 1
ATOM 632 N N . THR A 1 81 ? 4.059 -3.376 10.671 1.00 94.88 81 THR A N 1
ATOM 633 C CA . THR A 1 81 ? 4.646 -2.096 10.241 1.00 94.88 81 THR A CA 1
ATOM 634 C C . THR A 1 81 ? 4.063 -1.588 8.920 1.00 94.88 81 THR A C 1
ATOM 636 O O . THR A 1 81 ? 3.799 -0.398 8.770 1.00 94.88 81 THR A O 1
ATOM 639 N N . THR A 1 82 ? 3.803 -2.479 7.957 1.00 93.94 82 THR A N 1
ATOM 640 C CA . THR A 1 82 ? 3.145 -2.104 6.698 1.00 93.94 82 THR A CA 1
ATOM 641 C C . THR A 1 82 ? 1.681 -1.742 6.931 1.00 93.94 82 THR A C 1
ATOM 643 O O . THR A 1 82 ? 1.178 -0.817 6.295 1.00 93.94 82 THR A O 1
ATOM 646 N N . VAL A 1 83 ? 0.993 -2.431 7.845 1.00 96.00 83 VAL A N 1
ATOM 647 C CA . VAL A 1 83 ? -0.378 -2.072 8.234 1.00 96.00 83 VAL A CA 1
ATOM 648 C C . VAL A 1 83 ? -0.405 -0.657 8.816 1.00 96.00 83 VAL A C 1
ATOM 650 O O . VAL A 1 83 ? -1.183 0.169 8.337 1.00 96.00 83 VAL A O 1
ATOM 653 N N . ASP A 1 84 ? 0.491 -0.341 9.751 1.00 95.69 84 ASP A N 1
ATOM 654 C CA . ASP A 1 84 ? 0.623 0.991 10.351 1.00 95.69 84 ASP A CA 1
ATOM 655 C C . ASP A 1 84 ? 0.867 2.083 9.306 1.00 95.69 84 ASP A C 1
ATOM 657 O O . ASP A 1 84 ? 0.196 3.119 9.297 1.00 95.69 84 ASP A O 1
ATOM 661 N N . GLU A 1 85 ? 1.793 1.851 8.375 1.00 94.94 85 GLU A N 1
ATOM 662 C CA . GLU A 1 85 ? 2.087 2.784 7.286 1.00 94.94 85 GLU A CA 1
ATOM 663 C C . GLU A 1 85 ? 0.878 3.018 6.372 1.00 94.94 85 GLU A C 1
ATOM 665 O O . GLU A 1 85 ? 0.660 4.134 5.884 1.00 94.94 85 GLU A O 1
ATOM 670 N N . VAL A 1 86 ? 0.092 1.974 6.095 1.00 95.62 86 VAL A N 1
ATOM 671 C CA . VAL A 1 86 ? -1.130 2.088 5.291 1.00 95.62 86 VAL A CA 1
ATOM 672 C C . VAL A 1 86 ? -2.203 2.862 6.049 1.00 95.62 86 VAL A C 1
ATOM 674 O O . VAL A 1 86 ? -2.750 3.817 5.496 1.00 95.62 86 VAL A O 1
ATOM 677 N N . LEU A 1 87 ? -2.477 2.510 7.306 1.00 95.56 87 LEU A N 1
ATOM 678 C CA . LEU A 1 87 ? -3.482 3.188 8.130 1.00 95.56 87 LEU A CA 1
ATOM 679 C C . LEU A 1 87 ? -3.116 4.658 8.357 1.00 95.56 87 LEU A C 1
ATOM 681 O O . LEU A 1 87 ? -3.976 5.533 8.249 1.00 95.56 87 LEU A O 1
ATOM 685 N N . SER A 1 88 ? -1.836 4.950 8.596 1.00 94.81 88 SER A N 1
ATOM 686 C CA . SER A 1 88 ? -1.315 6.314 8.706 1.00 94.81 88 SER A CA 1
ATOM 687 C C . SER A 1 88 ? -1.557 7.108 7.421 1.00 94.81 88 SER A C 1
ATOM 689 O O . SER A 1 88 ? -2.135 8.196 7.467 1.00 94.81 88 SER A O 1
ATOM 691 N N . ARG A 1 89 ? -1.221 6.546 6.251 1.00 93.56 89 ARG A N 1
ATOM 692 C CA . ARG A 1 89 ? -1.494 7.190 4.954 1.00 93.56 89 ARG A CA 1
ATOM 693 C C . ARG A 1 89 ? -2.979 7.419 4.712 1.00 93.56 89 ARG A C 1
ATOM 695 O O . ARG A 1 89 ? -3.344 8.513 4.297 1.00 93.56 89 ARG A O 1
ATOM 702 N N . MET A 1 90 ? -3.825 6.436 5.012 1.00 94.50 90 MET A N 1
ATOM 703 C CA . MET A 1 90 ? -5.279 6.557 4.867 1.00 94.50 90 MET A CA 1
ATOM 704 C C . MET A 1 90 ? -5.877 7.612 5.808 1.00 94.50 90 MET A C 1
ATOM 706 O O . MET A 1 90 ? -6.861 8.262 5.466 1.00 94.50 90 MET A O 1
ATOM 710 N N . ARG A 1 91 ? -5.280 7.827 6.985 1.00 93.88 91 ARG A N 1
ATOM 711 C CA . ARG A 1 91 ? -5.655 8.934 7.875 1.00 93.88 91 ARG A CA 1
ATOM 712 C C . ARG A 1 91 ? -5.184 10.283 7.352 1.00 93.88 91 ARG A C 1
ATOM 714 O O . ARG A 1 91 ? -5.948 11.241 7.383 1.00 93.88 91 ARG A O 1
ATOM 721 N N . MET A 1 92 ? -3.949 10.366 6.860 1.00 93.69 92 MET A N 1
ATOM 722 C CA . MET A 1 92 ? -3.403 11.601 6.286 1.00 93.69 92 MET A CA 1
ATOM 723 C C . MET A 1 92 ? -4.160 12.042 5.028 1.00 93.69 92 MET A C 1
ATOM 725 O O . MET A 1 92 ? -4.350 13.238 4.831 1.00 93.69 92 MET A O 1
ATOM 729 N N . SER A 1 93 ? -4.625 11.100 4.201 1.00 93.38 93 SER A N 1
ATOM 730 C CA . SER A 1 93 ? -5.461 11.392 3.029 1.00 93.38 93 SER A CA 1
ATOM 731 C C . SER A 1 93 ? -6.911 11.739 3.382 1.00 93.38 93 SER A C 1
ATOM 733 O O . SER A 1 93 ? -7.665 12.152 2.504 1.00 93.38 93 SER A O 1
ATOM 735 N N . GLY A 1 94 ? -7.309 11.583 4.650 1.00 92.25 94 GLY A N 1
ATOM 736 C CA . GLY A 1 94 ? -8.675 11.816 5.109 1.00 92.25 94 GLY A CA 1
ATOM 737 C C . GLY A 1 94 ? -9.656 10.699 4.750 1.00 92.25 94 GLY A C 1
ATOM 738 O O . GLY A 1 94 ? -10.853 10.887 4.916 1.00 92.25 94 GLY A O 1
ATOM 739 N N . GLU A 1 95 ? -9.188 9.541 4.277 1.00 93.56 95 GLU A N 1
ATOM 740 C CA . GLU A 1 95 ? -10.050 8.384 3.996 1.00 93.56 95 GLU A CA 1
ATOM 741 C C . GLU A 1 95 ? -10.541 7.703 5.278 1.00 93.56 95 GLU A C 1
ATOM 743 O O . GLU A 1 95 ? -11.665 7.203 5.329 1.00 93.56 95 GLU A O 1
ATOM 748 N N . LEU A 1 96 ? -9.698 7.676 6.312 1.00 94.31 96 LEU A N 1
ATOM 749 C CA . LEU A 1 96 ? -10.036 7.154 7.631 1.00 94.31 96 LEU A CA 1
ATOM 750 C C . LEU A 1 96 ? -9.988 8.256 8.678 1.00 94.31 96 LEU A C 1
ATOM 752 O O . LEU A 1 96 ? -9.107 9.116 8.672 1.00 94.31 96 LEU A O 1
ATOM 756 N N . PHE A 1 97 ? -10.865 8.139 9.663 1.00 93.25 97 PHE A N 1
ATOM 757 C CA . PHE A 1 97 ? -10.734 8.829 10.934 1.00 93.25 97 PHE A CA 1
ATOM 758 C C . PHE A 1 97 ? -10.688 7.813 12.076 1.00 93.25 97 PHE A C 1
ATOM 760 O O . PHE A 1 97 ? -11.081 6.655 11.927 1.00 93.25 97 PHE A O 1
ATOM 767 N N . SER A 1 98 ? -10.175 8.253 13.221 1.00 91.38 98 SER A N 1
ATOM 768 C CA . SER A 1 98 ? -10.068 7.434 14.424 1.00 91.38 98 SER A CA 1
ATOM 769 C C . SER A 1 98 ? -10.898 8.091 15.530 1.00 91.38 98 SER A C 1
ATOM 771 O O . SER A 1 98 ? -10.481 9.123 16.060 1.00 91.38 98 SER A O 1
ATOM 773 N N . PRO A 1 99 ? -12.108 7.574 15.831 1.00 81.56 99 PRO A N 1
ATOM 774 C CA . PRO A 1 99 ? -12.951 8.120 16.896 1.00 81.56 99 PRO A CA 1
ATOM 775 C C . PRO A 1 99 ? -12.370 7.869 18.295 1.00 81.56 99 PRO A C 1
ATOM 777 O O . PRO A 1 99 ? -12.682 8.578 19.248 1.00 81.56 99 PRO A O 1
ATOM 780 N N . THR A 1 100 ? -11.580 6.810 18.440 1.00 88.06 100 THR A N 1
ATOM 781 C CA . THR A 1 100 ? -10.939 6.362 19.680 1.00 88.06 100 THR A CA 1
ATOM 782 C C . THR A 1 100 ? -9.640 5.668 19.292 1.00 88.06 100 THR A C 1
ATOM 784 O O . THR A 1 100 ? -9.553 5.153 18.176 1.00 88.06 100 THR A O 1
ATOM 787 N N . ASN A 1 101 ? -8.650 5.656 20.188 1.00 89.19 101 ASN A N 1
ATOM 788 C CA . ASN A 1 101 ? -7.391 4.949 19.952 1.00 89.19 101 ASN A CA 1
ATOM 789 C C . ASN A 1 101 ? -7.653 3.525 19.452 1.00 89.19 101 ASN A C 1
ATOM 791 O O . ASN A 1 101 ? -8.565 2.858 19.941 1.00 89.19 101 ASN A O 1
ATOM 795 N N . ASP A 1 102 ? -6.869 3.114 18.457 1.00 93.56 102 ASP A N 1
ATOM 796 C CA . ASP A 1 102 ? -6.882 1.771 17.869 1.00 93.56 102 ASP A CA 1
ATOM 797 C C . ASP A 1 102 ? -8.209 1.359 17.209 1.00 93.56 102 ASP A C 1
ATOM 799 O O . ASP A 1 102 ? -8.408 0.199 16.854 1.00 93.56 102 ASP A O 1
ATOM 803 N N . VAL A 1 103 ? -9.108 2.321 16.980 1.00 94.94 103 VAL A N 1
ATOM 804 C CA . VAL A 1 103 ? -10.355 2.136 16.234 1.00 94.94 103 VAL A CA 1
ATOM 805 C C . VAL A 1 103 ? -10.370 3.073 15.035 1.00 94.94 103 VAL A C 1
ATOM 807 O O . VAL A 1 103 ? -10.144 4.279 15.168 1.00 94.94 103 VAL A O 1
ATOM 810 N N . TYR A 1 104 ? -10.688 2.525 13.866 1.00 94.94 104 TYR A N 1
ATOM 811 C CA . TYR A 1 104 ? -10.754 3.241 12.596 1.00 94.94 104 TYR A CA 1
ATOM 812 C C . TYR A 1 104 ? -12.144 3.138 11.978 1.00 94.94 104 TYR A C 1
ATOM 814 O O . TYR A 1 104 ? -12.836 2.131 12.112 1.00 94.94 104 TYR A O 1
ATOM 822 N N . SER A 1 105 ? -12.554 4.190 11.281 1.00 93.81 105 SER A N 1
ATOM 823 C CA . SER A 1 105 ? -13.794 4.237 10.510 1.00 93.81 105 SER A CA 1
ATOM 824 C C . SER A 1 105 ? -13.578 5.079 9.253 1.00 93.81 105 SER A C 1
ATOM 826 O O . SER A 1 105 ? -12.733 5.978 9.247 1.00 93.81 105 SER A O 1
ATOM 828 N N . PHE A 1 106 ? -14.302 4.779 8.174 1.00 93.06 106 PHE A N 1
ATOM 829 C CA . PHE A 1 106 ? -14.210 5.562 6.941 1.00 93.06 106 PHE A CA 1
ATOM 830 C C . PHE A 1 106 ? -14.836 6.940 7.132 1.00 93.06 106 PHE A C 1
ATOM 832 O O . PHE A 1 106 ? -15.946 7.058 7.652 1.00 93.06 106 PHE A O 1
ATOM 839 N N . ALA A 1 107 ? -14.118 7.979 6.703 1.00 85.88 107 ALA A N 1
ATOM 840 C CA . ALA A 1 107 ? -14.684 9.315 6.619 1.00 85.88 107 ALA A CA 1
ATOM 841 C C . ALA A 1 107 ? -15.862 9.289 5.633 1.00 85.88 107 ALA A C 1
ATOM 843 O O . ALA A 1 107 ? -15.784 8.659 4.577 1.00 85.88 107 ALA A O 1
ATOM 844 N N . ARG A 1 108 ? -16.976 9.892 6.046 1.00 70.00 108 ARG A N 1
ATOM 845 C CA . ARG A 1 108 ? -18.249 9.855 5.324 1.00 70.00 108 ARG A CA 1
ATOM 846 C C . ARG A 1 108 ? -18.226 10.703 4.060 1.00 70.00 108 ARG A C 1
ATOM 848 O O . ARG A 1 108 ? -17.608 11.788 4.110 1.00 70.00 108 ARG A O 1
#